Protein AF-A0A559A2X9-F1 (afdb_monomer_lite)

Sequence (167 aa):
ARKLKQSDVACAGLTASQLSKFELGQSMLSADKLILAIQGINVTFDEFGHKLNNYQESLHMQIGRKVVDRFAHQDIAGLEQLLEEVKQEQMAETYRRLNAIVIKDAIHSLDKSYPLAEEDSEFLTTYLYAIESWTWFELYLFCNTMPFLSNQDLIFLSTALIEKSKE

Radius of gyration: 21.62 Å; chains: 1; bounding box: 56×26×54 Å

InterPro domains:
  IPR001387 Cro/C1-type, helix-turn-helix domain [PS50943] (1-48)
  IPR001387 Cro/C1-type, helix-turn-helix domain [cd00093] (1-48)
  IPR010057 HTH-type transcriptional regulator Rgg, C-terminal domain [PF21259] (81-166)
  IPR010057 HTH-type transcriptional regulator Rgg, C-terminal domain [TIGR01716] (50-166)
  IPR053163 HTH-type transcriptional regulator Rgg-like [PTHR37038] (2-166)

Structure (mmCIF, N/CA/C/O backbone):
data_AF-A0A559A2X9-F1
#
_entry.id   AF-A0A559A2X9-F1
#
loop_
_atom_site.group_PDB
_atom_site.id
_atom_site.type_symbol
_atom_site.label_atom_id
_atom_site.label_alt_id
_atom_site.label_comp_id
_atom_site.label_asym_id
_atom_site.label_entity_id
_atom_site.label_seq_id
_atom_site.pdbx_PDB_ins_code
_atom_site.Cartn_x
_atom_site.Cartn_y
_atom_site.Cartn_z
_atom_site.occupancy
_atom_site.B_iso_or_equiv
_atom_site.auth_seq_id
_atom_site.auth_comp_id
_atom_site.auth_asym_id
_atom_site.auth_atom_id
_atom_site.pdbx_PDB_model_num
ATOM 1 N N . ALA A 1 1 ? -27.847 -6.539 9.801 1.00 65.50 1 ALA A N 1
ATOM 2 C CA . ALA A 1 1 ? -27.620 -5.854 11.095 1.00 65.50 1 ALA A CA 1
ATOM 3 C C . ALA A 1 1 ? -27.706 -6.876 12.231 1.00 65.50 1 ALA A C 1
ATOM 5 O O . ALA A 1 1 ? -28.538 -7.769 12.138 1.00 65.50 1 ALA A O 1
ATOM 6 N N . ARG A 1 2 ? -26.859 -6.774 13.269 1.00 83.00 2 ARG A N 1
ATOM 7 C CA . ARG A 1 2 ? -26.693 -7.794 14.334 1.00 83.00 2 ARG A CA 1
ATOM 8 C C . ARG A 1 2 ? -27.785 -7.796 15.425 1.00 83.00 2 ARG A C 1
ATOM 10 O O . ARG A 1 2 ? -27.667 -8.541 16.384 1.00 83.00 2 ARG A O 1
ATOM 17 N N . LYS A 1 3 ? -28.855 -7.001 15.268 1.00 90.44 3 LYS A N 1
ATOM 18 C CA . LYS A 1 3 ? -29.975 -6.856 16.228 1.00 90.44 3 LYS A CA 1
ATOM 19 C C . LYS A 1 3 ? -29.543 -6.499 17.666 1.00 90.44 3 LYS A C 1
ATOM 21 O O . LYS A 1 3 ? -30.231 -6.858 18.614 1.00 90.44 3 LYS A O 1
ATOM 26 N N . LEU A 1 4 ? -28.430 -5.784 17.810 1.00 92.81 4 LEU A N 1
ATOM 27 C CA . LEU A 1 4 ? -27.945 -5.271 19.092 1.00 92.81 4 LEU A CA 1
ATOM 28 C C . LEU A 1 4 ? -28.539 -3.890 19.368 1.00 92.81 4 LEU A C 1
ATOM 30 O O . LEU A 1 4 ? -28.749 -3.103 18.442 1.00 92.81 4 LEU A O 1
ATOM 34 N N . LYS A 1 5 ? -28.786 -3.596 20.641 1.00 94.25 5 LYS A N 1
ATOM 35 C CA . LYS A 1 5 ? -29.105 -2.257 21.138 1.00 94.25 5 LYS A CA 1
ATOM 36 C C . LYS A 1 5 ? -27.824 -1.563 21.597 1.00 94.25 5 LYS A C 1
ATOM 38 O O . LYS A 1 5 ? -26.863 -2.213 21.993 1.00 94.25 5 LYS A O 1
ATOM 43 N N . GLN A 1 6 ? -27.840 -0.233 21.650 1.00 94.44 6 GLN A N 1
ATOM 44 C CA . GLN A 1 6 ? -26.728 0.563 22.195 1.00 94.44 6 GLN A CA 1
ATOM 45 C C . GLN A 1 6 ? -26.391 0.172 23.646 1.00 94.44 6 GLN A C 1
ATOM 47 O O . GLN A 1 6 ? -25.233 0.218 24.045 1.00 94.44 6 GLN A O 1
ATOM 52 N N . SER A 1 7 ? -27.393 -0.250 24.427 1.00 94.94 7 SER A N 1
ATOM 53 C CA . SER A 1 7 ? -27.206 -0.782 25.782 1.00 94.94 7 SER A CA 1
ATOM 54 C C . SER A 1 7 ? -26.412 -2.084 25.822 1.00 94.94 7 SER A C 1
ATOM 56 O O . SER A 1 7 ? -25.731 -2.327 26.808 1.00 94.94 7 SER A O 1
ATOM 58 N N . ASP A 1 8 ? -26.499 -2.901 24.770 1.00 95.62 8 ASP A N 1
ATOM 59 C CA . ASP A 1 8 ? -25.818 -4.198 24.691 1.00 95.62 8 ASP A CA 1
ATOM 60 C C . ASP A 1 8 ? -24.332 -4.019 24.336 1.00 95.62 8 ASP A C 1
ATOM 62 O O . ASP A 1 8 ? -23.511 -4.875 24.645 1.00 95.62 8 ASP A O 1
ATOM 66 N N . VAL A 1 9 ? -23.993 -2.895 23.692 1.00 95.50 9 VAL A N 1
ATOM 67 C CA . VAL A 1 9 ? -22.629 -2.519 23.274 1.00 95.50 9 VAL A CA 1
ATOM 68 C C . VAL A 1 9 ? -21.922 -1.668 24.339 1.00 95.50 9 VAL A C 1
ATOM 70 O O . VAL A 1 9 ? -20.695 -1.625 24.390 1.00 95.50 9 VAL A O 1
ATOM 73 N N . ALA A 1 10 ? -22.679 -0.973 25.192 1.00 95.75 10 ALA A N 1
ATOM 74 C CA . ALA A 1 10 ? -22.127 -0.088 26.210 1.00 95.75 10 ALA A CA 1
ATOM 75 C C . ALA A 1 10 ? -21.268 -0.840 27.245 1.00 95.75 10 ALA A C 1
ATOM 77 O O . ALA A 1 10 ? -21.609 -1.927 27.705 1.00 95.75 10 ALA A O 1
ATOM 78 N N . CYS A 1 11 ? -20.167 -0.220 27.663 1.00 95.31 11 CYS A N 1
ATOM 79 C CA . CYS A 1 11 ? -19.215 -0.764 28.628 1.00 95.31 11 CYS A CA 1
ATOM 80 C C . CYS A 1 11 ? -18.610 0.353 29.499 1.00 95.31 11 CYS A C 1
ATOM 82 O O . CYS A 1 11 ? -18.966 1.525 29.367 1.00 95.31 11 CYS A O 1
ATOM 84 N N . ALA A 1 12 ? -17.675 0.010 30.392 1.00 93.00 12 ALA A N 1
ATOM 85 C CA . ALA A 1 12 ? -17.073 0.960 31.336 1.00 93.00 12 ALA A CA 1
ATOM 86 C C . ALA A 1 12 ? -16.419 2.193 30.668 1.00 93.00 12 ALA A C 1
ATOM 88 O O . ALA A 1 12 ? -16.417 3.271 31.256 1.00 93.00 12 ALA A O 1
ATOM 89 N N . GLY A 1 13 ? -15.901 2.058 29.440 1.00 93.88 13 GLY A N 1
ATOM 90 C CA . GLY A 1 13 ? -15.278 3.154 28.680 1.00 93.88 13 GLY A CA 1
ATOM 91 C C . GLY A 1 13 ? -16.192 3.840 27.657 1.00 93.88 13 GLY A C 1
ATOM 92 O O . GLY A 1 13 ? -15.808 4.856 27.074 1.00 93.88 13 GLY A O 1
ATOM 93 N N . LEU A 1 14 ? -17.396 3.305 27.428 1.00 96.88 14 LEU A N 1
ATOM 94 C CA . LEU A 1 14 ? -18.284 3.734 26.351 1.00 96.88 14 LEU A CA 1
ATOM 95 C C . LEU A 1 14 ? -19.752 3.584 26.749 1.00 96.88 14 LEU A C 1
ATOM 97 O O . LEU A 1 14 ? -20.295 2.486 26.811 1.00 96.88 14 LEU A O 1
ATOM 101 N N . THR A 1 15 ? -20.422 4.705 26.986 1.00 96.94 15 THR A N 1
ATOM 102 C CA . THR A 1 15 ? -21.832 4.709 27.397 1.00 96.94 15 THR A CA 1
ATOM 103 C C . THR A 1 15 ? -22.787 4.623 26.204 1.00 96.94 15 THR A C 1
ATOM 105 O O . THR A 1 15 ? -22.492 5.114 25.113 1.00 96.94 15 THR A O 1
ATOM 108 N N . ALA A 1 16 ? -23.999 4.106 26.431 1.00 96.75 16 ALA A N 1
ATOM 109 C CA . ALA A 1 16 ? -25.054 4.081 25.413 1.00 96.75 16 ALA A CA 1
ATOM 110 C C . ALA A 1 16 ? -25.414 5.489 24.892 1.00 96.75 16 ALA A C 1
ATOM 112 O O . ALA A 1 16 ? -25.699 5.659 23.711 1.00 96.75 16 ALA A O 1
ATOM 113 N N . SER A 1 17 ? -25.348 6.521 25.746 1.00 96.50 17 SER A N 1
ATOM 114 C CA . SER A 1 17 ? -25.582 7.911 25.324 1.00 96.50 17 SER A CA 1
ATOM 115 C C . SER A 1 17 ? -24.492 8.424 24.377 1.00 96.50 17 SER A C 1
ATOM 117 O O . SER A 1 17 ? -24.805 9.131 23.422 1.00 96.50 17 SER A O 1
ATOM 119 N N . GLN A 1 18 ? -23.225 8.054 24.601 1.00 96.88 18 GLN A N 1
ATOM 120 C CA . GLN A 1 18 ? -22.127 8.397 23.689 1.00 96.88 18 GLN A CA 1
ATOM 121 C C . GLN A 1 18 ? -22.280 7.696 22.336 1.00 96.88 18 GLN A C 1
ATOM 123 O O . GLN A 1 18 ? -22.126 8.354 21.312 1.00 96.88 18 GLN A O 1
ATOM 128 N N . LEU A 1 19 ? -22.642 6.407 22.331 1.00 97.00 19 LEU A N 1
ATOM 129 C CA . LEU A 1 19 ? -22.969 5.669 21.104 1.00 97.00 19 LEU A CA 1
ATOM 130 C C . LEU A 1 19 ? -24.107 6.345 20.332 1.00 97.00 19 LEU A C 1
ATOM 132 O O . LEU A 1 19 ? -23.966 6.622 19.149 1.00 97.00 19 LEU A O 1
ATOM 136 N N . SER A 1 20 ? -25.197 6.689 21.021 1.00 96.62 20 SER A N 1
ATOM 137 C CA . SER A 1 20 ? -26.354 7.360 20.422 1.00 96.62 20 SER A CA 1
ATOM 138 C C . SER A 1 20 ? -25.988 8.700 19.779 1.00 96.62 20 SER A C 1
ATOM 140 O O . SER A 1 20 ? -26.311 8.943 18.618 1.00 96.62 20 SER A O 1
ATOM 142 N N . LYS A 1 21 ? -25.254 9.560 20.497 1.00 97.50 21 LYS A N 1
ATOM 143 C CA . LYS A 1 21 ? -24.802 10.851 19.958 1.00 97.50 21 LYS A CA 1
ATOM 144 C C . LYS A 1 21 ? -23.848 10.681 18.775 1.00 97.50 21 LYS A C 1
ATOM 146 O O . LYS A 1 21 ? -23.907 11.482 17.848 1.00 97.50 21 LYS A O 1
ATOM 151 N N . PHE A 1 22 ? -22.999 9.655 18.789 1.00 96.88 22 PHE A N 1
ATOM 152 C CA . PHE A 1 22 ? -22.116 9.329 17.669 1.00 96.88 22 PHE A CA 1
ATOM 153 C C . PHE A 1 22 ? -22.881 8.860 16.431 1.00 96.88 22 PHE A C 1
ATOM 155 O O . PHE A 1 22 ? -22.700 9.431 15.359 1.00 96.88 22 PHE A O 1
ATOM 162 N N . GLU A 1 23 ? -23.788 7.894 16.577 1.00 94.06 23 GLU A N 1
ATOM 163 C CA . GLU A 1 23 ? -24.611 7.375 15.475 1.00 94.06 23 GLU A CA 1
ATOM 164 C C . GLU A 1 23 ? -25.517 8.455 14.855 1.00 94.06 23 GLU A C 1
ATOM 166 O O . GLU A 1 23 ? -25.805 8.410 13.661 1.00 94.06 23 GLU A O 1
ATOM 171 N N . LEU A 1 24 ? -25.933 9.450 15.649 1.00 96.38 24 LEU A N 1
ATOM 172 C CA . LEU A 1 24 ? -26.706 10.613 15.198 1.00 96.38 24 LEU A CA 1
ATOM 173 C C . LEU A 1 24 ? -25.842 11.767 14.650 1.00 96.38 24 LEU A C 1
ATOM 175 O O . LEU A 1 24 ? -26.388 12.813 14.303 1.00 96.38 24 LEU A O 1
ATOM 179 N N . GLY A 1 25 ? -24.513 11.626 14.606 1.00 95.50 25 GLY A N 1
ATOM 180 C CA . GLY A 1 25 ? -23.593 12.664 14.120 1.00 95.50 25 GLY A CA 1
ATOM 181 C C . GLY A 1 25 ? -23.463 13.893 15.031 1.00 95.50 25 GLY A C 1
ATOM 182 O O . GLY A 1 25 ? -22.968 14.931 14.604 1.00 95.50 25 GLY A O 1
ATOM 183 N N . GLN A 1 26 ? -23.905 13.801 16.288 1.00 97.06 26 GLN A N 1
ATOM 184 C CA . GLN A 1 26 ? -23.891 14.900 17.262 1.00 97.06 26 GLN A CA 1
ATOM 185 C C . GLN A 1 26 ? -22.559 15.020 18.019 1.00 97.06 26 GLN A C 1
ATOM 187 O O . GLN A 1 26 ? -22.263 16.071 18.585 1.00 97.06 26 GLN A O 1
ATOM 192 N N . SER A 1 27 ? -21.763 13.949 18.074 1.00 96.38 27 SER A N 1
ATOM 193 C CA . SER A 1 27 ? -20.428 13.957 18.685 1.00 96.38 27 SER A CA 1
ATOM 194 C C . SER A 1 27 ? -19.533 12.881 18.086 1.00 96.38 27 SER A C 1
ATOM 196 O O . SER A 1 27 ? -20.010 11.787 17.809 1.00 96.38 27 SER A O 1
ATOM 198 N N . MET A 1 28 ? -18.230 13.129 17.988 1.00 96.12 28 MET A N 1
ATOM 199 C CA . MET A 1 28 ? -17.266 12.105 17.575 1.00 96.12 28 MET A CA 1
ATOM 200 C C . MET A 1 28 ? -16.820 11.236 18.758 1.00 96.12 28 MET A C 1
ATOM 202 O O . MET A 1 28 ? -16.688 11.726 19.882 1.00 96.12 28 MET A O 1
ATOM 206 N N . LEU A 1 29 ? -16.559 9.951 18.502 1.00 95.81 29 LEU A N 1
ATOM 207 C CA . LEU A 1 29 ? -15.836 9.093 19.442 1.00 95.81 29 LEU A CA 1
ATOM 208 C C . LEU A 1 29 ? -14.331 9.332 19.306 1.00 95.81 29 LEU A C 1
ATOM 210 O O . LEU A 1 29 ? -13.819 9.524 18.204 1.00 95.81 29 LEU A O 1
ATOM 214 N N . SER A 1 30 ? -13.622 9.284 20.432 1.00 95.94 30 SER A N 1
ATOM 215 C CA . SER A 1 30 ? -12.170 9.127 20.421 1.00 95.94 30 SER A CA 1
ATOM 216 C C . SER A 1 30 ? -11.792 7.737 19.890 1.00 95.94 30 SER A C 1
ATOM 218 O O . SER A 1 30 ? -12.621 6.822 19.882 1.00 95.94 30 SER A O 1
ATOM 220 N N . ALA A 1 31 ? -10.550 7.569 19.428 1.00 94.81 31 ALA A N 1
ATOM 221 C CA . ALA A 1 31 ? -10.104 6.330 18.786 1.00 94.81 31 ALA A CA 1
ATOM 222 C C . ALA A 1 31 ? -10.260 5.096 19.696 1.00 94.81 31 ALA A C 1
ATOM 224 O O . ALA A 1 31 ? -10.787 4.073 19.264 1.00 94.81 31 ALA A O 1
ATOM 225 N N . ASP A 1 32 ? -9.899 5.218 20.974 1.00 94.75 32 ASP A N 1
ATOM 226 C CA . ASP A 1 32 ? -10.073 4.179 21.996 1.00 94.75 32 ASP A CA 1
ATOM 227 C C . ASP A 1 32 ? -11.544 3.754 22.142 1.00 94.75 32 ASP A C 1
ATOM 229 O O . ASP A 1 32 ? -11.860 2.565 22.187 1.00 94.75 32 ASP A O 1
ATOM 233 N N . LYS A 1 33 ? -12.471 4.715 22.122 1.00 96.06 33 LYS A N 1
ATOM 234 C CA . LYS A 1 33 ? -13.911 4.448 22.221 1.00 96.06 33 LYS A CA 1
ATOM 235 C C . LYS A 1 33 ? -14.489 3.840 20.953 1.00 96.06 33 LYS A C 1
ATOM 237 O O . LYS A 1 33 ? -15.391 3.011 21.041 1.00 96.06 33 LYS A O 1
ATOM 242 N N . LEU A 1 34 ? -13.990 4.230 19.783 1.00 95.38 34 LEU A N 1
ATOM 243 C CA . LEU A 1 34 ? -14.391 3.612 18.522 1.00 95.38 34 LEU A CA 1
ATOM 244 C C . LEU A 1 34 ? -13.990 2.130 18.493 1.00 95.38 34 LEU A C 1
ATOM 246 O O . LEU A 1 34 ? -14.798 1.294 18.097 1.00 95.38 34 LEU A O 1
ATOM 250 N N . ILE A 1 35 ? -12.792 1.794 18.982 1.00 94.88 35 ILE A N 1
ATOM 251 C CA . ILE A 1 35 ? -12.337 0.401 19.106 1.00 94.88 35 ILE A CA 1
ATOM 252 C C . ILE A 1 35 ? -13.274 -0.395 20.025 1.00 94.88 35 ILE A C 1
ATOM 254 O O . ILE A 1 35 ? -13.713 -1.482 19.647 1.00 94.88 35 ILE A O 1
ATOM 258 N N . LEU A 1 36 ? -13.658 0.163 21.180 1.00 95.56 36 LEU A N 1
ATOM 259 C CA . LEU A 1 36 ? -14.633 -0.471 22.079 1.00 95.56 36 LEU A CA 1
ATOM 260 C C . LEU A 1 36 ? -15.992 -0.698 21.397 1.00 95.56 36 LEU A C 1
ATOM 262 O O . LEU A 1 36 ? -16.596 -1.756 21.571 1.00 95.56 36 LEU A O 1
ATOM 266 N N . ALA A 1 37 ? -16.465 0.259 20.593 1.00 95.44 37 ALA A N 1
ATOM 267 C CA . ALA A 1 37 ? -17.718 0.127 19.848 1.00 95.44 37 ALA A CA 1
ATOM 268 C C . ALA A 1 37 ? -17.658 -1.009 18.809 1.00 95.44 37 ALA A C 1
ATOM 270 O O . ALA A 1 37 ? -18.592 -1.805 18.709 1.00 95.44 37 ALA A O 1
ATOM 271 N N . ILE A 1 38 ? -16.550 -1.100 18.061 1.00 94.81 38 ILE A N 1
ATOM 272 C CA . ILE A 1 38 ? -16.300 -2.141 17.051 1.00 94.81 38 ILE A CA 1
ATOM 273 C C . ILE A 1 38 ? -16.275 -3.529 17.707 1.00 94.81 38 ILE A C 1
ATOM 275 O O . ILE A 1 38 ? -16.988 -4.441 17.279 1.00 94.81 38 ILE A O 1
ATOM 279 N N . GLN A 1 39 ? -15.533 -3.669 18.805 1.00 94.06 39 GLN A N 1
ATOM 280 C CA . GLN A 1 39 ? -15.464 -4.916 19.566 1.00 94.06 39 GLN A CA 1
ATOM 281 C C . GLN A 1 39 ? -16.819 -5.295 20.174 1.00 94.06 39 GLN A C 1
ATOM 283 O O . GLN A 1 39 ? -17.203 -6.464 20.141 1.00 94.06 39 GLN A O 1
ATOM 288 N N . GLY A 1 40 ? -17.586 -4.320 20.672 1.00 94.12 40 GLY A N 1
ATOM 289 C CA . GLY A 1 40 ? -18.899 -4.551 21.278 1.00 94.12 40 GLY A CA 1
ATOM 290 C C . GLY A 1 40 ? -19.965 -5.058 20.298 1.00 94.12 40 GLY A C 1
ATOM 291 O O . GLY A 1 40 ? -20.934 -5.688 20.717 1.00 94.12 40 GLY A O 1
ATOM 292 N N . ILE A 1 41 ? -19.773 -4.876 18.986 1.00 94.12 41 ILE A N 1
ATOM 293 C CA . ILE A 1 41 ? -20.603 -5.519 17.953 1.00 94.12 41 ILE A CA 1
ATOM 294 C C . ILE A 1 41 ? -20.008 -6.840 17.437 1.00 94.12 41 ILE A C 1
ATOM 296 O O . ILE A 1 41 ? -20.532 -7.412 16.477 1.00 94.12 41 ILE A O 1
ATOM 300 N N . ASN A 1 42 ? -18.958 -7.354 18.085 1.00 93.44 42 ASN A N 1
ATOM 301 C CA . ASN A 1 42 ? -18.209 -8.560 17.725 1.00 93.44 42 ASN A CA 1
ATOM 302 C C . ASN A 1 42 ? -17.682 -8.512 16.277 1.00 93.44 42 ASN A C 1
ATOM 304 O O . ASN A 1 42 ? -17.910 -9.424 15.476 1.00 93.44 42 ASN A O 1
ATOM 308 N N . VAL A 1 43 ? -17.064 -7.383 15.938 1.00 93.31 43 VAL A N 1
ATOM 309 C CA . VAL A 1 43 ? -16.320 -7.143 14.698 1.00 93.31 43 VAL A CA 1
ATOM 310 C C . VAL A 1 43 ? -14.879 -6.833 15.102 1.00 93.31 43 VAL A C 1
ATOM 312 O O . VAL A 1 43 ? -14.660 -6.152 16.104 1.00 93.31 43 VAL A O 1
ATOM 315 N N . THR A 1 44 ? -13.893 -7.349 14.373 1.00 91.62 44 THR A N 1
ATOM 316 C CA . THR A 1 44 ? -12.487 -6.982 14.613 1.00 91.62 44 THR A CA 1
ATOM 317 C C . THR A 1 44 ? -12.159 -5.633 13.968 1.00 91.62 44 THR A C 1
ATOM 319 O O . THR A 1 44 ? -12.884 -5.151 13.096 1.00 91.62 44 THR A O 1
ATOM 322 N N . PHE A 1 45 ? -11.061 -4.992 14.376 1.00 88.00 45 PHE A N 1
ATOM 323 C CA . PHE A 1 45 ? -10.651 -3.732 13.748 1.00 88.00 45 PHE A CA 1
ATOM 324 C C . PHE A 1 45 ? -10.347 -3.916 12.249 1.00 88.00 45 PHE A C 1
ATOM 326 O O . PHE A 1 45 ? -10.757 -3.086 11.438 1.00 88.00 45 PHE A O 1
ATOM 333 N N . ASP A 1 46 ? -9.743 -5.045 11.871 1.00 88.81 46 ASP A N 1
ATOM 334 C CA . ASP A 1 46 ? -9.474 -5.411 10.477 1.00 88.81 46 ASP A CA 1
ATOM 335 C C . ASP A 1 46 ? -10.762 -5.583 9.663 1.00 88.81 46 ASP A C 1
ATOM 337 O O . ASP A 1 46 ? -10.918 -4.983 8.600 1.00 88.81 46 ASP A O 1
ATOM 341 N N . GLU A 1 47 ? -11.734 -6.348 10.173 1.00 90.31 47 GLU A N 1
ATOM 342 C CA . GLU A 1 47 ? -13.032 -6.539 9.513 1.00 90.31 47 GLU A CA 1
ATOM 343 C C . GLU A 1 47 ? -13.779 -5.214 9.334 1.00 90.31 47 GLU A C 1
ATOM 345 O O . GLU A 1 47 ? -14.420 -4.984 8.303 1.00 90.31 47 GLU A O 1
ATOM 350 N N . PHE A 1 48 ? -13.701 -4.339 10.340 1.00 91.75 48 PHE A N 1
ATOM 351 C CA . PHE A 1 48 ? -14.281 -3.006 10.275 1.00 91.75 48 PHE A CA 1
ATOM 352 C C . PHE A 1 48 ? -13.606 -2.159 9.192 1.00 91.75 48 PHE A C 1
ATOM 354 O O . PHE A 1 48 ? -14.308 -1.570 8.369 1.00 91.75 48 PHE A O 1
ATOM 361 N N . GLY A 1 49 ? -12.270 -2.140 9.149 1.00 88.75 49 GLY A N 1
ATOM 362 C CA . GLY A 1 49 ? -11.493 -1.428 8.134 1.00 88.75 49 GLY A CA 1
ATOM 363 C C . GLY A 1 49 ? -11.793 -1.919 6.717 1.00 88.75 49 GLY A C 1
ATOM 364 O O . GLY A 1 49 ? -12.102 -1.115 5.837 1.00 88.75 49 GLY A O 1
ATOM 365 N N . HIS A 1 50 ? -11.812 -3.238 6.508 1.00 87.81 50 HIS A N 1
ATOM 366 C CA . HIS A 1 50 ? -12.203 -3.827 5.227 1.00 87.81 50 HIS A CA 1
ATOM 367 C C . HIS A 1 50 ? -13.610 -3.407 4.826 1.00 87.81 50 HIS A C 1
ATOM 369 O O . HIS A 1 50 ? -13.822 -2.962 3.703 1.00 87.81 50 HIS A O 1
ATOM 375 N N . LYS A 1 51 ? -14.577 -3.490 5.741 1.00 87.75 51 LYS A N 1
ATOM 376 C CA . LYS A 1 51 ? -15.955 -3.106 5.444 1.00 87.75 51 LYS A CA 1
ATOM 377 C C . LYS A 1 51 ? -16.097 -1.617 5.126 1.00 87.75 51 LYS A C 1
ATOM 379 O O . LYS A 1 51 ? -16.869 -1.275 4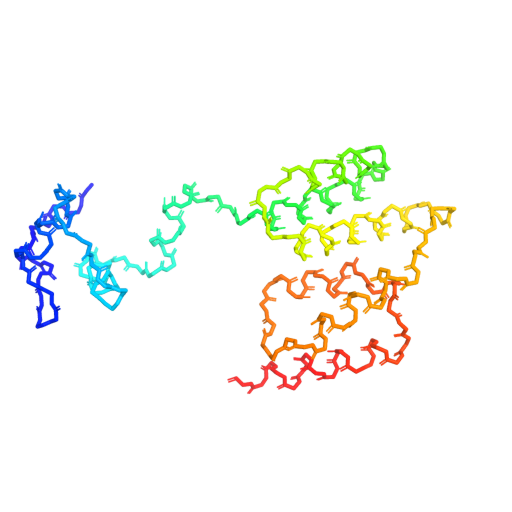.234 1.00 87.75 51 LYS A O 1
ATOM 384 N N . LEU A 1 52 ? -15.362 -0.751 5.826 1.00 87.50 52 LEU A N 1
ATOM 385 C CA . LEU A 1 52 ? -15.332 0.690 5.566 1.00 87.50 52 LEU A CA 1
ATOM 386 C C . LEU A 1 52 ? -14.815 0.989 4.154 1.00 87.50 52 LEU A C 1
ATOM 388 O O . LEU A 1 52 ? -15.360 1.852 3.474 1.00 87.50 52 LEU A O 1
ATOM 392 N N . ASN A 1 53 ? -13.817 0.230 3.698 1.00 83.88 53 ASN A N 1
ATOM 393 C CA . ASN A 1 53 ? -13.261 0.348 2.354 1.00 83.88 53 ASN A CA 1
ATOM 394 C C . ASN A 1 53 ? -13.997 -0.512 1.305 1.00 83.88 53 ASN A C 1
ATOM 396 O O . ASN A 1 53 ? -13.427 -0.834 0.269 1.00 83.88 53 ASN A O 1
ATOM 400 N N . ASN A 1 54 ? -15.238 -0.951 1.564 1.00 86.44 54 ASN A N 1
ATOM 401 C CA . ASN A 1 54 ? -16.009 -1.842 0.678 1.00 86.44 54 ASN A CA 1
ATOM 402 C C . ASN A 1 54 ? -15.255 -3.114 0.243 1.00 86.44 54 ASN A C 1
ATOM 404 O O . ASN A 1 54 ? -15.428 -3.602 -0.871 1.00 86.44 54 ASN A O 1
ATOM 408 N N . TYR A 1 55 ? -14.415 -3.648 1.128 1.00 83.94 55 TYR A N 1
ATOM 409 C CA . TYR A 1 55 ? -13.526 -4.788 0.895 1.00 83.94 55 TYR A CA 1
ATOM 410 C C . TYR A 1 55 ? -12.535 -4.576 -0.255 1.00 83.94 55 TYR A C 1
ATOM 412 O O . TYR A 1 55 ? -11.967 -5.537 -0.769 1.00 83.94 55 TYR A O 1
ATOM 420 N N . GLN A 1 56 ? -12.305 -3.324 -0.649 1.00 85.12 56 GLN A N 1
ATOM 421 C CA . GLN A 1 56 ? -11.269 -2.975 -1.602 1.00 85.12 56 GLN A CA 1
ATOM 422 C C . GLN A 1 56 ? -9.911 -2.934 -0.908 1.00 85.12 56 GLN A C 1
ATOM 424 O O . GLN A 1 56 ? -9.784 -2.646 0.286 1.00 85.12 56 GLN A O 1
ATOM 429 N N . GLU A 1 57 ? -8.876 -3.232 -1.678 1.00 84.12 57 GLU A N 1
ATOM 430 C CA . GLU A 1 57 ? -7.498 -3.105 -1.223 1.00 84.12 57 GLU A CA 1
ATOM 431 C C . GLU A 1 57 ? -7.085 -1.631 -1.160 1.00 84.12 57 GLU A C 1
ATOM 433 O O . GLU A 1 57 ? -7.742 -0.760 -1.742 1.00 84.12 57 GLU A O 1
ATOM 438 N N . SER A 1 58 ? -5.990 -1.344 -0.456 1.00 86.31 58 SER A N 1
ATOM 439 C CA . SER A 1 58 ? -5.450 0.015 -0.400 1.00 86.31 58 SER A CA 1
ATOM 440 C C . SER A 1 58 ? -5.027 0.495 -1.790 1.00 86.31 58 SER A C 1
ATOM 442 O O . SER A 1 58 ? -4.709 -0.304 -2.675 1.00 86.31 58 SER A O 1
ATOM 444 N N . LEU A 1 59 ? -4.972 1.814 -1.975 1.00 89.31 59 LEU A N 1
ATOM 445 C CA . LEU A 1 59 ? -4.543 2.413 -3.238 1.00 89.31 59 LEU A CA 1
ATOM 446 C C . LEU A 1 59 ? -3.153 1.912 -3.675 1.00 89.31 59 LEU A C 1
ATOM 448 O O . LEU A 1 59 ? -2.960 1.566 -4.836 1.00 89.31 59 LEU A O 1
ATOM 452 N N . HIS A 1 60 ? -2.209 1.771 -2.739 1.00 89.38 60 HIS A N 1
ATOM 453 C CA . HIS A 1 60 ? -0.877 1.230 -3.031 1.00 89.38 60 HIS A CA 1
ATOM 454 C C . HIS A 1 60 ? -0.918 -0.223 -3.517 1.00 89.38 60 HIS A C 1
ATOM 456 O O . HIS A 1 60 ? -0.220 -0.570 -4.466 1.00 89.38 60 HIS A O 1
ATOM 462 N N . MET A 1 61 ? -1.768 -1.065 -2.923 1.00 90.12 61 MET A N 1
ATOM 463 C CA . MET A 1 61 ? -1.952 -2.443 -3.386 1.00 90.12 61 MET A CA 1
ATOM 464 C C . MET A 1 61 ? -2.573 -2.497 -4.783 1.00 90.12 61 MET A C 1
ATOM 466 O O . MET A 1 61 ? -2.160 -3.315 -5.608 1.00 90.12 61 MET A O 1
ATOM 470 N N . GLN A 1 62 ? -3.537 -1.616 -5.067 1.00 92.94 62 GLN A N 1
ATOM 471 C CA . GLN A 1 62 ? -4.145 -1.499 -6.394 1.00 92.94 62 GLN A CA 1
ATOM 472 C C . GLN A 1 62 ? -3.109 -1.104 -7.451 1.00 92.94 62 GLN A C 1
ATOM 474 O O . GLN A 1 62 ? -3.028 -1.763 -8.487 1.00 92.94 62 GLN A O 1
ATOM 479 N N . ILE A 1 63 ? -2.278 -0.093 -7.172 1.00 95.06 63 ILE A N 1
ATOM 480 C CA . ILE A 1 63 ? -1.178 0.314 -8.058 1.00 95.06 63 ILE A CA 1
ATOM 481 C C . ILE A 1 63 ? -0.205 -0.850 -8.261 1.00 95.06 63 ILE A C 1
ATOM 483 O O . ILE A 1 63 ? 0.065 -1.212 -9.402 1.00 95.06 63 ILE A O 1
ATOM 487 N N . GLY A 1 64 ? 0.251 -1.494 -7.183 1.00 94.00 64 GLY A N 1
ATOM 488 C CA . GLY A 1 64 ? 1.186 -2.616 -7.273 1.00 94.00 64 GLY A CA 1
ATOM 489 C C 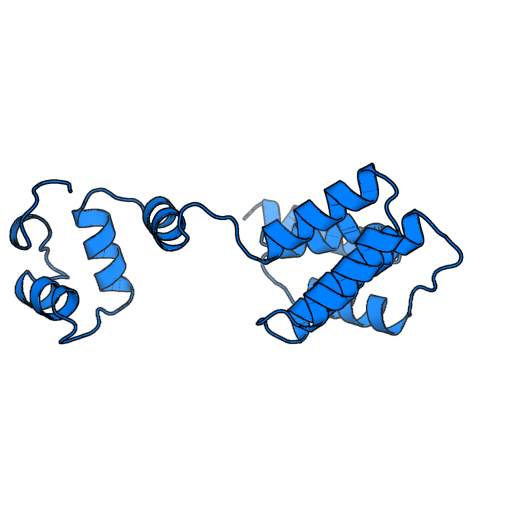. GLY A 1 64 ? 0.660 -3.776 -8.122 1.00 94.00 64 GLY A C 1
ATOM 490 O O . GLY A 1 64 ? 1.392 -4.317 -8.946 1.00 94.00 64 GLY A O 1
ATOM 491 N N . ARG A 1 65 ? -0.632 -4.120 -8.011 1.00 94.31 65 ARG A N 1
ATOM 492 C CA . ARG A 1 65 ? -1.247 -5.128 -8.893 1.00 94.31 65 ARG A CA 1
ATOM 493 C C . ARG A 1 65 ? -1.285 -4.694 -10.349 1.00 94.31 65 ARG A C 1
ATOM 495 O O . ARG A 1 65 ? -1.004 -5.524 -11.207 1.00 94.31 65 ARG A O 1
ATOM 502 N N . LYS A 1 66 ? -1.616 -3.429 -10.633 1.00 96.88 66 LYS A N 1
ATOM 503 C CA . LYS A 1 66 ? -1.562 -2.906 -12.004 1.00 96.88 66 LYS A CA 1
ATOM 504 C C . LYS A 1 66 ? -0.137 -3.002 -12.559 1.00 96.88 66 LYS A C 1
ATOM 506 O O . LYS A 1 66 ? 0.021 -3.455 -13.683 1.00 96.88 66 LYS A O 1
ATOM 511 N N . VAL A 1 67 ? 0.893 -2.661 -11.777 1.00 96.88 67 VAL A N 1
ATOM 512 C CA . VAL A 1 67 ? 2.300 -2.808 -12.199 1.00 96.88 67 VAL A CA 1
ATOM 513 C C . VAL A 1 67 ? 2.617 -4.260 -12.551 1.00 96.88 67 VAL A C 1
ATOM 515 O O . VAL A 1 67 ? 3.081 -4.523 -13.656 1.00 96.88 67 VAL A O 1
ATOM 518 N N . VAL A 1 68 ? 2.320 -5.203 -11.649 1.00 94.88 68 VAL A N 1
ATOM 519 C CA . VAL A 1 68 ? 2.585 -6.636 -11.864 1.00 94.88 68 VAL A CA 1
ATOM 520 C C . VAL A 1 68 ? 1.854 -7.164 -13.098 1.00 94.88 68 VAL A C 1
ATOM 522 O O . VAL A 1 68 ? 2.457 -7.860 -13.910 1.00 94.88 68 VAL A O 1
ATOM 525 N N . ASP A 1 69 ? 0.577 -6.815 -13.261 1.00 97.06 69 ASP A N 1
ATOM 526 C CA . ASP A 1 69 ? -0.237 -7.217 -14.410 1.00 97.06 69 ASP A CA 1
ATOM 527 C C . ASP A 1 69 ? 0.358 -6.707 -15.730 1.00 97.06 69 ASP A C 1
ATOM 529 O O . ASP A 1 69 ? 0.587 -7.492 -16.650 1.00 97.06 69 ASP A O 1
ATOM 533 N N . ARG A 1 70 ? 0.687 -5.414 -15.817 1.00 98.00 70 ARG A N 1
ATOM 534 C CA . ARG A 1 70 ? 1.252 -4.822 -17.040 1.00 98.00 70 ARG A CA 1
ATOM 535 C C . ARG A 1 70 ? 2.645 -5.356 -17.341 1.00 98.00 70 ARG A C 1
ATOM 537 O O . ARG A 1 70 ? 2.935 -5.684 -18.489 1.00 98.00 70 ARG A O 1
ATOM 544 N N . PHE A 1 71 ? 3.476 -5.520 -16.315 1.00 96.44 71 PHE A N 1
ATOM 545 C CA . PHE A 1 71 ? 4.804 -6.105 -16.452 1.00 96.44 71 PHE A CA 1
ATOM 546 C C . PHE A 1 71 ? 4.741 -7.547 -16.973 1.00 96.44 71 PHE A C 1
ATOM 548 O O . PHE A 1 71 ? 5.446 -7.891 -17.921 1.00 96.44 71 PHE A O 1
ATOM 555 N N . ALA A 1 72 ? 3.851 -8.379 -16.418 1.00 96.81 72 ALA A N 1
ATOM 556 C CA . ALA A 1 72 ? 3.671 -9.767 -16.846 1.00 96.81 72 ALA A CA 1
ATOM 557 C C . ALA A 1 72 ? 3.240 -9.887 -18.319 1.00 96.81 72 ALA A C 1
ATOM 559 O O . ALA A 1 72 ? 3.638 -10.829 -19.004 1.00 96.81 72 ALA A O 1
ATOM 560 N N . HIS A 1 73 ? 2.469 -8.917 -18.814 1.00 98.00 73 HIS A N 1
ATOM 561 C CA . HIS A 1 73 ? 2.044 -8.839 -20.212 1.00 98.00 73 HIS A CA 1
ATOM 562 C C . HIS A 1 73 ? 3.018 -8.068 -21.118 1.00 98.00 73 HIS A C 1
ATOM 564 O O . HIS A 1 73 ? 2.729 -7.902 -22.302 1.00 98.00 73 HIS A O 1
ATOM 570 N N . GLN A 1 74 ? 4.163 -7.616 -20.592 1.00 97.44 74 GLN A N 1
ATOM 571 C CA . GLN A 1 74 ? 5.137 -6.773 -21.300 1.00 97.44 74 GLN A CA 1
ATOM 572 C C . GLN A 1 74 ? 4.509 -5.492 -21.892 1.00 97.44 74 GLN A C 1
ATOM 574 O O . GLN A 1 74 ? 4.934 -4.988 -22.931 1.00 97.44 74 GLN A O 1
ATOM 579 N N . ASP A 1 75 ? 3.476 -4.963 -21.233 1.00 98.19 75 ASP A N 1
ATOM 580 C CA . ASP A 1 75 ? 2.691 -3.812 -21.678 1.00 98.19 75 ASP A CA 1
ATOM 581 C C . ASP A 1 75 ? 3.362 -2.497 -21.251 1.00 98.19 75 ASP A C 1
ATOM 583 O O . ASP A 1 75 ? 2.965 -1.858 -20.274 1.00 98.19 75 ASP A O 1
ATOM 587 N N . ILE A 1 76 ? 4.415 -2.103 -21.979 1.00 97.88 76 ILE A N 1
ATOM 588 C CA . ILE A 1 76 ? 5.160 -0.858 -21.719 1.00 97.88 76 ILE A CA 1
ATOM 589 C C . ILE A 1 76 ? 4.237 0.363 -21.812 1.00 97.88 76 ILE A C 1
ATOM 591 O O . ILE A 1 76 ? 4.255 1.205 -20.919 1.00 97.88 76 ILE A O 1
ATOM 595 N N . ALA A 1 77 ? 3.381 0.434 -22.835 1.00 98.06 77 ALA A N 1
ATOM 596 C CA . ALA A 1 77 ? 2.452 1.552 -23.005 1.00 98.06 77 ALA A CA 1
ATOM 597 C C . ALA A 1 77 ? 1.467 1.659 -21.827 1.00 98.06 77 ALA A C 1
ATOM 599 O O . ALA A 1 77 ? 1.179 2.753 -21.343 1.00 98.06 77 ALA A O 1
ATOM 600 N N . GLY A 1 78 ? 0.979 0.524 -21.319 1.00 98.38 78 GLY A N 1
ATOM 601 C CA . GLY A 1 78 ? 0.144 0.485 -20.123 1.00 98.38 78 GLY A CA 1
ATOM 602 C C . GLY A 1 78 ? 0.882 0.901 -18.847 1.00 98.38 78 GLY A C 1
ATOM 603 O O . GLY A 1 78 ? 0.282 1.545 -17.987 1.00 98.38 78 GLY A O 1
ATOM 604 N N . LEU A 1 79 ? 2.177 0.592 -18.720 1.00 98.31 79 LEU A N 1
ATOM 605 C CA . LEU A 1 79 ? 3.012 1.094 -17.620 1.00 98.31 79 LEU A CA 1
ATOM 606 C C . LEU A 1 79 ? 3.231 2.612 -17.719 1.00 98.31 79 LEU A C 1
ATOM 608 O O . LEU A 1 79 ? 3.133 3.305 -16.710 1.00 98.31 79 LEU A O 1
ATOM 612 N N . GLU A 1 80 ? 3.468 3.148 -18.916 1.00 98.06 80 GLU A N 1
ATOM 613 C CA . GLU A 1 80 ? 3.580 4.595 -19.140 1.00 98.06 80 GLU A CA 1
ATOM 614 C C . GLU A 1 80 ? 2.269 5.321 -18.820 1.00 98.06 80 GLU A C 1
ATOM 616 O O . GLU A 1 80 ? 2.274 6.356 -18.155 1.00 98.06 80 GLU A O 1
ATOM 621 N N . GLN A 1 81 ? 1.127 4.753 -19.215 1.00 98.31 81 GLN A N 1
ATOM 622 C CA . GLN A 1 81 ? -0.177 5.286 -18.830 1.00 98.31 81 GLN A CA 1
ATOM 623 C C . GLN A 1 81 ? -0.353 5.270 -17.305 1.00 98.31 81 GLN A C 1
ATOM 625 O O . GLN A 1 81 ? -0.777 6.266 -16.718 1.00 98.31 81 GLN A O 1
ATOM 630 N N . LEU A 1 82 ? 0.003 4.162 -16.649 1.00 98.12 82 LEU A N 1
ATOM 631 C CA . LEU A 1 82 ? -0.078 4.040 -15.195 1.00 98.12 82 LEU A CA 1
ATOM 632 C C . LEU A 1 82 ? 0.813 5.067 -14.479 1.00 98.12 82 LEU A C 1
ATOM 634 O O . LEU A 1 82 ? 0.434 5.580 -13.426 1.00 98.12 82 LEU A O 1
ATOM 638 N N . LEU A 1 83 ? 1.972 5.402 -15.051 1.00 97.25 83 LEU A N 1
ATOM 639 C CA . LEU A 1 83 ? 2.853 6.444 -14.529 1.00 97.25 83 LEU A CA 1
ATOM 640 C C . LEU A 1 83 ? 2.161 7.814 -14.506 1.00 97.25 83 LEU A C 1
ATOM 642 O O . LEU A 1 83 ? 2.302 8.552 -13.530 1.00 97.25 83 LEU A O 1
ATOM 646 N N . GLU A 1 84 ? 1.392 8.148 -15.544 1.00 97.44 84 GLU A N 1
ATOM 647 C CA . GLU A 1 84 ? 0.597 9.380 -15.579 1.00 97.44 84 GLU A CA 1
ATOM 648 C C . GLU A 1 84 ? -0.597 9.332 -14.618 1.00 97.44 84 GLU A C 1
ATOM 650 O O . GLU A 1 84 ? -0.868 10.326 -13.943 1.00 97.44 84 GLU A O 1
ATOM 655 N N . GLU A 1 85 ? -1.267 8.181 -14.489 1.00 96.81 85 GLU A N 1
ATOM 656 C CA . GLU A 1 85 ? -2.343 7.983 -13.505 1.00 96.81 85 GLU A CA 1
ATOM 657 C C . GLU A 1 85 ? -1.839 8.270 -12.082 1.00 96.81 85 GLU A C 1
ATOM 659 O O . GLU A 1 85 ? -2.421 9.094 -11.375 1.00 96.81 85 GLU A O 1
ATOM 664 N N . VAL A 1 86 ? -0.702 7.682 -11.686 1.00 96.25 86 VAL A N 1
ATOM 665 C CA . VAL A 1 86 ? -0.118 7.853 -10.342 1.00 96.25 86 VAL A CA 1
ATOM 666 C C . VAL A 1 86 ? 0.216 9.312 -10.023 1.00 96.25 86 VAL A C 1
ATOM 668 O O . VAL A 1 86 ? 0.072 9.731 -8.873 1.00 96.25 86 VAL A O 1
ATOM 671 N N . LYS A 1 87 ? 0.616 10.120 -11.011 1.00 92.94 87 LYS A N 1
ATOM 672 C CA . LYS A 1 87 ? 0.882 11.555 -10.802 1.00 92.94 87 LYS A CA 1
ATOM 673 C C . LYS A 1 87 ? -0.371 12.337 -10.401 1.00 92.94 87 LYS A C 1
ATOM 675 O O . LYS A 1 87 ? -0.250 13.345 -9.710 1.00 92.94 87 LYS A O 1
ATOM 680 N N . GLN A 1 88 ? -1.551 11.880 -10.818 1.00 93.56 88 GLN A N 1
ATOM 681 C CA . GLN A 1 88 ? -2.834 12.521 -10.519 1.00 93.56 88 GLN A CA 1
ATOM 682 C C . GLN A 1 88 ? -3.507 11.961 -9.258 1.00 93.56 88 GLN A C 1
ATOM 684 O O . GLN A 1 88 ? -4.498 12.523 -8.790 1.00 93.56 88 GLN A O 1
ATOM 689 N N . GLU A 1 89 ? -2.979 10.876 -8.684 1.00 93.25 89 GLU A N 1
ATOM 690 C CA . GLU A 1 89 ? -3.568 10.240 -7.510 1.00 93.25 89 GLU A CA 1
ATOM 691 C C . GLU A 1 89 ? -3.497 11.121 -6.255 1.00 93.25 89 GLU A C 1
ATOM 693 O O . GLU A 1 89 ? -2.486 11.772 -5.940 1.00 93.25 89 GLU A O 1
ATOM 698 N N . GLN A 1 90 ? -4.580 11.087 -5.476 1.00 91.38 90 GLN A N 1
ATOM 699 C CA . GLN A 1 90 ? -4.730 11.882 -4.260 1.00 91.38 90 GLN A CA 1
ATOM 700 C C . GLN A 1 90 ? -4.017 11.219 -3.069 1.00 91.38 90 GLN A C 1
ATOM 702 O O . GLN A 1 90 ? -4.635 10.689 -2.150 1.00 91.38 90 GLN A O 1
ATOM 707 N N . MET A 1 91 ? -2.686 11.263 -3.085 1.00 92.94 91 MET A N 1
ATOM 708 C CA . MET A 1 91 ? -1.817 10.809 -1.993 1.00 92.94 91 MET A CA 1
ATOM 709 C C . MET A 1 91 ? -0.727 11.843 -1.668 1.00 92.94 91 MET A C 1
ATOM 711 O O . MET A 1 91 ? -0.666 12.912 -2.278 1.00 92.94 91 MET A O 1
ATOM 715 N N . ALA A 1 92 ? 0.126 11.574 -0.679 1.00 94.44 92 ALA A N 1
ATOM 716 C CA . ALA A 1 92 ? 1.273 12.442 -0.416 1.00 94.44 92 ALA A CA 1
ATOM 717 C C . ALA A 1 92 ? 2.276 12.387 -1.581 1.00 94.44 92 ALA A C 1
ATOM 719 O O . ALA A 1 92 ? 2.448 11.339 -2.205 1.00 94.44 92 ALA A O 1
ATOM 720 N N . GLU A 1 93 ? 2.970 13.497 -1.841 1.00 95.56 93 GLU A N 1
ATOM 721 C CA . GLU A 1 93 ? 3.946 13.594 -2.937 1.00 95.56 93 GLU A CA 1
ATOM 722 C C . GLU A 1 93 ? 5.036 12.523 -2.840 1.00 95.56 93 GLU A C 1
ATOM 724 O O . GLU A 1 93 ? 5.355 11.875 -3.833 1.00 95.56 93 GLU A O 1
ATOM 729 N N . THR A 1 94 ? 5.523 12.254 -1.625 1.00 95.94 94 THR A N 1
ATOM 730 C CA . THR A 1 94 ? 6.474 11.171 -1.352 1.00 95.94 94 THR A CA 1
ATOM 731 C C . THR A 1 94 ? 5.988 9.835 -1.905 1.00 95.94 94 THR A C 1
ATOM 733 O O . THR A 1 94 ? 6.722 9.156 -2.616 1.00 95.94 94 THR A O 1
ATOM 736 N N . TYR A 1 95 ? 4.731 9.469 -1.645 1.00 96.12 95 TYR A N 1
ATOM 737 C CA . TYR A 1 95 ? 4.188 8.192 -2.098 1.00 96.12 95 TYR A CA 1
ATOM 738 C C . TYR A 1 95 ? 3.908 8.171 -3.600 1.00 96.12 95 TYR A C 1
ATOM 740 O O . TYR A 1 95 ? 4.100 7.126 -4.222 1.00 96.12 95 TYR A O 1
ATOM 748 N N . ARG A 1 96 ? 3.523 9.302 -4.210 1.00 96.31 96 ARG A N 1
ATOM 749 C CA . ARG A 1 96 ? 3.441 9.398 -5.678 1.00 96.31 96 ARG A CA 1
ATOM 750 C C . ARG A 1 96 ? 4.800 9.141 -6.314 1.00 96.31 96 ARG A C 1
ATOM 752 O O . ARG A 1 96 ? 4.898 8.306 -7.209 1.00 96.31 96 ARG A O 1
ATOM 759 N N . ARG A 1 97 ? 5.848 9.803 -5.813 1.00 96.06 97 ARG A N 1
ATOM 760 C CA . ARG A 1 97 ? 7.217 9.638 -6.311 1.00 96.06 97 ARG A CA 1
ATOM 761 C C . ARG A 1 97 ? 7.706 8.197 -6.153 1.00 96.06 97 ARG A C 1
ATOM 763 O O . ARG A 1 97 ? 8.201 7.632 -7.119 1.00 96.06 97 ARG A O 1
ATOM 770 N N . LEU A 1 98 ? 7.494 7.567 -4.997 1.00 96.75 98 LEU A N 1
ATOM 771 C CA . LEU A 1 98 ? 7.885 6.166 -4.770 1.00 96.75 98 LEU A CA 1
ATOM 772 C C . LEU A 1 98 ? 7.162 5.190 -5.714 1.00 96.75 98 LEU A C 1
ATOM 774 O O . LEU A 1 98 ? 7.798 4.312 -6.291 1.00 96.75 98 LEU A O 1
ATOM 778 N N . ASN A 1 99 ? 5.853 5.361 -5.935 1.00 96.62 99 ASN A N 1
ATOM 779 C CA . ASN A 1 99 ? 5.119 4.531 -6.899 1.00 96.62 99 ASN A CA 1
ATOM 780 C C . ASN A 1 99 ? 5.587 4.775 -8.342 1.00 96.62 99 ASN A C 1
ATOM 782 O O . ASN A 1 99 ? 5.708 3.827 -9.114 1.00 96.62 99 ASN A O 1
ATOM 786 N N . ALA A 1 100 ? 5.902 6.023 -8.697 1.00 96.12 100 ALA A N 1
ATOM 787 C CA . ALA A 1 100 ? 6.477 6.350 -9.995 1.00 96.12 100 ALA A CA 1
ATOM 788 C C . ALA A 1 100 ? 7.831 5.656 -10.213 1.00 96.12 100 ALA A C 1
ATOM 790 O O . ALA A 1 100 ? 8.064 5.136 -11.299 1.00 96.12 100 ALA A O 1
ATOM 791 N N . ILE A 1 101 ? 8.694 5.595 -9.193 1.00 96.31 101 ILE A N 1
ATOM 792 C CA . ILE A 1 101 ? 9.987 4.893 -9.265 1.00 96.31 101 ILE A CA 1
ATOM 793 C C . ILE A 1 101 ? 9.785 3.402 -9.554 1.00 96.31 101 ILE A C 1
ATOM 795 O O . ILE A 1 101 ? 10.425 2.876 -10.458 1.00 96.31 101 ILE A O 1
ATOM 799 N N . VAL A 1 102 ? 8.846 2.743 -8.866 1.00 96.69 102 VAL A N 1
ATOM 800 C CA . VAL A 1 102 ? 8.509 1.333 -9.140 1.00 96.69 102 VAL A CA 1
ATOM 801 C C . VAL A 1 102 ? 8.056 1.129 -10.591 1.00 96.69 102 VAL A C 1
ATOM 803 O O . VAL A 1 102 ? 8.489 0.191 -11.256 1.00 96.69 102 VAL A O 1
ATOM 806 N N . ILE A 1 103 ? 7.201 2.011 -11.114 1.00 96.94 103 ILE A N 1
ATOM 807 C CA . ILE A 1 103 ? 6.719 1.906 -12.500 1.00 96.94 103 ILE A CA 1
ATOM 808 C C . ILE A 1 103 ? 7.865 2.116 -13.497 1.00 96.94 103 ILE A C 1
ATOM 810 O O . ILE A 1 103 ? 7.978 1.368 -14.467 1.00 96.94 103 ILE A O 1
ATOM 814 N N . LYS A 1 104 ? 8.742 3.097 -13.249 1.00 95.88 104 LYS A N 1
ATOM 815 C CA . LYS A 1 104 ? 9.945 3.326 -14.061 1.00 95.88 104 LYS A CA 1
ATOM 816 C C . LYS A 1 104 ? 10.877 2.112 -14.043 1.00 95.88 104 LYS A C 1
ATOM 818 O O . LYS A 1 104 ? 11.415 1.770 -15.092 1.00 95.88 104 LYS A O 1
ATOM 823 N N . ASP A 1 105 ? 11.032 1.443 -12.896 1.00 94.62 105 ASP A N 1
ATOM 824 C CA . ASP A 1 105 ? 11.824 0.207 -12.794 1.00 94.62 105 ASP A CA 1
ATOM 825 C C . ASP A 1 105 ? 11.235 -0.909 -13.654 1.00 94.62 105 ASP A C 1
ATOM 827 O O . ASP A 1 105 ? 11.949 -1.566 -14.413 1.00 94.62 105 ASP A O 1
ATOM 831 N N . ALA A 1 106 ? 9.913 -1.083 -13.588 1.00 95.88 106 ALA A N 1
ATOM 832 C CA . ALA A 1 106 ? 9.207 -2.065 -14.396 1.00 95.88 106 ALA A CA 1
ATOM 833 C C . ALA A 1 106 ? 9.400 -1.796 -15.899 1.00 95.88 106 ALA A C 1
ATOM 835 O O . ALA A 1 106 ? 9.707 -2.725 -16.648 1.00 95.88 106 ALA A O 1
ATOM 836 N N . ILE A 1 107 ? 9.296 -0.534 -16.336 1.00 96.50 107 ILE A N 1
ATOM 837 C CA . ILE A 1 107 ? 9.548 -0.144 -17.732 1.00 96.50 107 ILE A CA 1
ATOM 838 C C . ILE A 1 107 ? 11.002 -0.432 -18.111 1.00 96.50 107 ILE A C 1
ATOM 840 O O . ILE A 1 107 ? 11.237 -1.119 -19.098 1.00 96.50 107 ILE A O 1
ATOM 844 N N . HIS A 1 108 ? 11.976 0.010 -17.313 1.00 94.44 108 HIS A N 1
ATOM 845 C CA . HIS A 1 108 ? 13.399 -0.235 -17.571 1.00 94.44 108 HIS A CA 1
ATOM 846 C C . HIS A 1 108 ? 13.769 -1.724 -17.592 1.00 94.44 108 HIS A C 1
ATOM 848 O O . HIS A 1 108 ? 14.697 -2.169 -18.276 1.00 94.44 108 HIS A O 1
ATOM 854 N N . SER A 1 109 ? 13.064 -2.532 -16.809 1.00 93.19 109 SER A N 1
ATOM 855 C CA . SER A 1 109 ? 13.230 -3.979 -16.800 1.00 93.19 109 SER A CA 1
ATOM 856 C C . SER A 1 109 ? 12.778 -4.626 -18.111 1.00 93.19 109 SER A C 1
ATOM 858 O O . SER A 1 109 ? 13.421 -5.584 -18.542 1.00 93.19 109 SER A O 1
ATOM 860 N N . LEU A 1 110 ? 11.757 -4.073 -18.774 1.00 95.12 110 LEU A N 1
ATOM 861 C CA . LEU A 1 110 ? 11.300 -4.500 -20.102 1.00 95.12 110 LEU A CA 1
ATOM 862 C C . LEU A 1 110 ? 12.091 -3.849 -21.251 1.00 95.12 110 LEU A C 1
ATOM 864 O O . LEU A 1 110 ? 12.350 -4.500 -22.261 1.00 95.12 110 LEU A O 1
ATOM 868 N N . ASP A 1 111 ? 12.503 -2.593 -21.088 1.00 95.25 111 ASP A N 1
ATOM 869 C CA . ASP A 1 111 ? 13.256 -1.806 -22.062 1.00 95.25 111 ASP A CA 1
ATOM 870 C C . ASP A 1 111 ? 14.439 -1.091 -21.399 1.00 95.25 111 ASP A C 1
ATOM 872 O O . ASP A 1 111 ? 14.315 -0.034 -20.780 1.00 95.25 111 ASP A O 1
ATOM 876 N N . LYS A 1 112 ? 15.636 -1.649 -21.604 1.00 92.06 112 LYS A N 1
ATOM 877 C CA . LYS A 1 112 ? 16.886 -1.129 -21.034 1.00 92.06 112 LYS A CA 1
ATOM 878 C C . LYS A 1 112 ? 17.298 0.241 -21.571 1.00 92.06 112 LYS A C 1
ATOM 880 O O . LYS A 1 112 ? 18.207 0.844 -21.004 1.00 92.06 112 LYS A O 1
ATOM 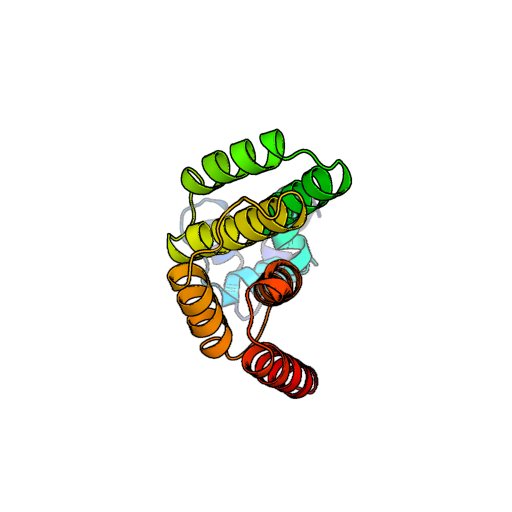885 N N . SER A 1 113 ? 16.665 0.731 -22.639 1.00 93.69 113 SER A N 1
ATOM 886 C CA . SER A 1 113 ? 16.895 2.087 -23.140 1.00 93.69 113 SER A CA 1
ATOM 887 C C . SER A 1 113 ? 16.214 3.159 -22.284 1.00 93.69 113 SER A C 1
ATOM 889 O O . SER A 1 113 ? 16.652 4.311 -22.295 1.00 93.69 113 SER A O 1
ATOM 891 N N . TYR A 1 114 ? 15.197 2.786 -21.498 1.00 92.75 114 TYR A N 1
ATOM 892 C CA . TYR A 1 114 ? 14.537 3.697 -20.572 1.00 92.75 114 TYR A CA 1
ATOM 893 C C . TYR A 1 114 ? 15.504 4.088 -19.443 1.00 92.75 114 TYR A C 1
ATOM 895 O O . TYR A 1 114 ? 16.002 3.207 -18.743 1.00 92.75 114 TYR A O 1
ATOM 903 N N . PRO A 1 115 ? 15.814 5.375 -19.232 1.00 87.31 115 PRO A N 1
ATOM 904 C CA . PRO A 1 115 ? 16.834 5.770 -18.271 1.00 87.31 115 PRO A CA 1
ATOM 905 C C . PRO A 1 115 ? 16.339 5.654 -16.827 1.00 87.31 115 PRO A C 1
ATOM 907 O O . PRO A 1 115 ? 15.218 6.042 -16.495 1.00 87.31 115 PRO A O 1
ATOM 910 N N . LEU A 1 116 ? 17.232 5.198 -15.953 1.00 86.81 116 LEU A N 1
ATOM 911 C CA . LEU A 1 116 ? 17.053 5.256 -14.508 1.00 86.81 116 LEU A CA 1
ATOM 912 C C . LEU A 1 116 ? 17.784 6.481 -13.955 1.00 86.81 116 LEU A C 1
ATOM 914 O O . LEU A 1 116 ? 18.991 6.622 -14.144 1.00 86.81 116 LEU A O 1
ATOM 918 N N . ALA A 1 117 ? 17.051 7.388 -13.307 1.00 90.94 117 ALA A N 1
ATOM 919 C CA . ALA A 1 117 ? 17.630 8.596 -12.729 1.00 90.94 117 ALA A CA 1
ATOM 920 C C . ALA A 1 117 ? 18.313 8.284 -11.389 1.00 90.94 117 ALA A C 1
ATOM 922 O O . ALA A 1 117 ? 17.714 7.661 -10.514 1.00 90.94 117 ALA A O 1
ATOM 923 N N . GLU A 1 118 ? 19.540 8.769 -11.201 1.00 90.31 118 GLU A N 1
ATOM 924 C CA . GLU A 1 118 ? 20.279 8.617 -9.938 1.00 90.31 118 GLU A CA 1
ATOM 925 C C . GLU A 1 118 ? 19.529 9.257 -8.760 1.00 90.31 118 GLU A C 1
ATOM 927 O O . GLU A 1 118 ? 19.421 8.654 -7.696 1.00 90.31 118 GLU A O 1
ATOM 932 N N . GLU A 1 119 ? 18.894 10.410 -8.992 1.00 93.81 119 GLU A N 1
ATOM 933 C CA . GLU A 1 119 ? 18.062 11.104 -7.998 1.00 93.81 119 GLU A CA 1
ATOM 934 C C . GLU A 1 119 ? 16.901 10.232 -7.485 1.00 93.81 119 GLU A C 1
ATOM 936 O O . GLU A 1 119 ? 16.503 10.324 -6.326 1.00 93.81 119 GLU A O 1
ATOM 941 N N . ASP A 1 120 ? 16.344 9.369 -8.339 1.00 93.62 120 ASP A N 1
ATOM 942 C CA . ASP A 1 120 ? 15.272 8.453 -7.947 1.00 93.62 120 ASP A CA 1
ATOM 943 C C . ASP A 1 120 ? 15.803 7.317 -7.059 1.00 93.62 120 ASP A C 1
ATOM 945 O O . ASP A 1 120 ? 15.144 6.948 -6.086 1.00 93.62 120 ASP A O 1
ATOM 949 N N . SER A 1 121 ? 17.012 6.815 -7.334 1.00 91.31 121 SER A N 1
ATOM 950 C CA . SER A 1 121 ? 17.676 5.820 -6.480 1.00 91.31 121 SER A CA 1
ATOM 951 C C . SER A 1 121 ? 18.053 6.408 -5.113 1.00 91.31 121 SER A C 1
ATOM 953 O O . SER A 1 121 ? 17.766 5.807 -4.074 1.00 91.31 121 SER A O 1
ATOM 955 N N . GLU A 1 122 ? 18.611 7.623 -5.084 1.00 93.56 122 GLU A N 1
ATOM 956 C CA . GLU A 1 122 ? 18.947 8.330 -3.840 1.00 93.56 122 GLU A CA 1
ATOM 957 C C . GLU A 1 122 ? 17.696 8.611 -2.993 1.00 93.56 122 GLU A C 1
ATOM 959 O O . GLU A 1 122 ? 17.684 8.388 -1.779 1.00 93.56 122 GLU A O 1
ATOM 964 N N . PHE A 1 123 ? 16.602 9.042 -3.629 1.00 96.12 123 PHE A N 1
ATOM 965 C CA . PHE A 1 123 ? 15.338 9.288 -2.939 1.00 96.12 123 PHE A CA 1
ATOM 966 C C . PHE A 1 123 ? 14.751 8.007 -2.328 1.00 96.12 123 PHE A C 1
ATOM 968 O O . PHE A 1 123 ? 14.333 8.002 -1.167 1.00 96.12 123 PHE A O 1
ATOM 975 N N . LEU A 1 124 ? 14.736 6.915 -3.097 1.00 95.56 124 LEU A N 1
ATOM 976 C CA . LEU A 1 124 ? 14.243 5.610 -2.660 1.00 95.56 124 LEU A CA 1
ATOM 977 C C . LEU A 1 124 ? 15.053 5.058 -1.479 1.00 95.56 124 LEU A C 1
ATOM 979 O O . LEU A 1 124 ? 14.473 4.645 -0.474 1.00 95.56 124 LEU A O 1
ATOM 983 N N . THR A 1 125 ? 16.382 5.047 -1.592 1.00 93.69 125 THR A N 1
ATOM 984 C CA . THR A 1 125 ? 17.275 4.526 -0.544 1.00 93.69 125 THR A CA 1
ATOM 985 C C . THR A 1 125 ? 17.165 5.349 0.734 1.00 93.69 125 THR A C 1
ATOM 987 O O . THR A 1 125 ? 16.979 4.781 1.810 1.00 93.69 125 THR A O 1
ATOM 990 N N . THR A 1 126 ? 17.157 6.681 0.622 1.00 95.06 126 THR A N 1
ATOM 991 C CA . THR A 1 126 ? 16.947 7.588 1.760 1.00 95.06 126 THR A CA 1
ATOM 992 C C . THR A 1 126 ? 15.628 7.301 2.476 1.00 95.06 126 THR A C 1
ATOM 994 O O . THR A 1 126 ? 15.599 7.231 3.706 1.00 95.06 126 THR A O 1
ATOM 997 N N . TYR A 1 127 ? 14.540 7.093 1.725 1.00 96.00 127 TYR A N 1
ATOM 998 C CA . TYR A 1 127 ? 13.250 6.714 2.301 1.00 96.00 127 TYR A CA 1
ATOM 999 C C . TYR A 1 127 ? 13.341 5.378 3.048 1.00 96.00 127 TYR A C 1
ATOM 1001 O O . TYR A 1 127 ? 13.007 5.317 4.229 1.00 96.00 127 TYR A O 1
ATOM 1009 N N . LEU A 1 128 ? 13.827 4.317 2.395 1.00 94.25 128 LEU A N 1
ATOM 1010 C CA . LEU A 1 128 ? 13.870 2.972 2.981 1.00 94.25 128 LEU A CA 1
ATOM 1011 C C . LEU A 1 128 ? 14.769 2.891 4.227 1.00 94.25 128 LEU A C 1
ATOM 1013 O O . LEU A 1 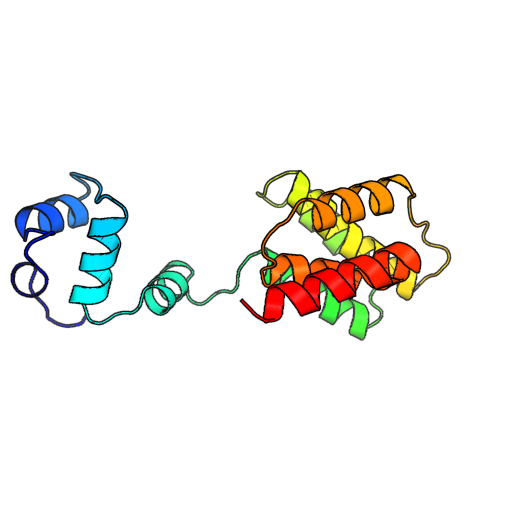128 ? 14.441 2.153 5.160 1.00 94.25 128 LEU A O 1
ATOM 1017 N N . TYR A 1 129 ? 15.856 3.668 4.278 1.00 92.19 129 TYR A N 1
ATOM 1018 C CA . TYR A 1 129 ? 16.732 3.765 5.450 1.00 92.19 129 TYR A CA 1
ATOM 1019 C C . TYR A 1 129 ? 16.091 4.471 6.643 1.00 92.19 129 TYR A C 1
ATOM 1021 O O . TYR A 1 129 ? 16.400 4.128 7.783 1.00 92.19 129 TYR A O 1
ATOM 1029 N N . ALA A 1 130 ? 15.194 5.427 6.406 1.00 93.56 130 ALA A N 1
ATOM 1030 C CA . ALA A 1 130 ? 14.549 6.183 7.473 1.00 93.56 130 ALA A CA 1
ATOM 1031 C C . ALA A 1 130 ? 13.420 5.409 8.181 1.00 93.56 130 ALA A C 1
ATOM 1033 O O . ALA A 1 130 ? 13.035 5.779 9.290 1.00 93.56 130 ALA A O 1
ATOM 1034 N N . ILE A 1 131 ? 12.868 4.357 7.565 1.00 91.25 131 ILE A N 1
ATOM 1035 C CA . ILE A 1 131 ? 11.725 3.627 8.128 1.00 91.25 131 ILE A CA 1
ATOM 1036 C C . ILE A 1 131 ? 12.180 2.563 9.132 1.00 91.25 131 ILE A C 1
ATOM 1038 O O . ILE A 1 131 ? 12.837 1.578 8.782 1.00 91.25 131 ILE A O 1
ATOM 1042 N N . GLU A 1 132 ? 11.752 2.714 10.386 1.00 85.19 132 GLU A N 1
ATOM 1043 C CA . GLU A 1 132 ? 12.049 1.774 11.473 1.00 85.19 132 GLU A CA 1
ATOM 1044 C C . GLU A 1 132 ? 11.355 0.424 11.284 1.00 85.19 132 GLU A C 1
ATOM 1046 O O . GLU A 1 132 ? 12.023 -0.600 11.331 1.00 85.19 132 GLU A O 1
ATOM 1051 N N . SER A 1 133 ? 10.053 0.400 10.998 1.00 86.00 133 SER A N 1
ATOM 1052 C CA . SER A 1 133 ? 9.273 -0.833 10.819 1.00 86.00 133 SER A CA 1
ATOM 1053 C C . SER A 1 133 ? 8.644 -0.880 9.437 1.00 86.00 133 SER A C 1
ATOM 1055 O O . SER A 1 133 ? 7.923 0.035 9.046 1.00 86.00 133 SER A O 1
ATOM 1057 N N . TRP A 1 134 ? 8.919 -1.947 8.692 1.00 90.06 134 TRP A N 1
ATOM 1058 C CA . TRP A 1 134 ? 8.418 -2.095 7.331 1.00 90.06 134 TRP A CA 1
ATOM 1059 C C . TRP A 1 134 ? 7.025 -2.701 7.322 1.00 90.06 134 TRP A C 1
ATOM 1061 O O . TRP A 1 134 ? 6.765 -3.728 7.948 1.00 90.06 134 TRP A O 1
ATOM 1071 N N . THR A 1 135 ? 6.138 -2.074 6.561 1.00 89.31 135 THR A N 1
ATOM 1072 C CA . THR A 1 135 ? 4.819 -2.616 6.258 1.00 89.31 135 THR A CA 1
ATOM 1073 C C . THR A 1 135 ? 4.833 -3.296 4.889 1.00 89.31 135 THR A C 1
ATOM 1075 O O . THR A 1 135 ? 5.866 -3.410 4.225 1.00 89.31 135 THR A O 1
ATOM 1078 N N . TRP A 1 136 ? 3.656 -3.718 4.420 1.00 89.75 136 TRP A N 1
ATOM 1079 C CA . TRP A 1 136 ? 3.485 -4.196 3.049 1.00 89.75 136 TRP A CA 1
ATOM 1080 C C . TRP A 1 136 ? 4.031 -3.207 2.005 1.00 89.75 136 TRP A C 1
ATOM 1082 O O . TRP A 1 136 ? 4.576 -3.639 0.992 1.00 89.75 136 TRP A O 1
ATOM 1092 N N . PHE A 1 137 ? 3.908 -1.896 2.243 1.00 93.25 137 PHE A N 1
ATOM 1093 C CA . PHE A 1 137 ? 4.316 -0.888 1.267 1.00 93.25 137 PHE A CA 1
ATOM 1094 C C . PHE A 1 137 ? 5.837 -0.835 1.088 1.00 93.25 137 PHE A C 1
ATOM 1096 O O . PHE A 1 137 ? 6.309 -0.891 -0.044 1.00 93.25 137 PHE A O 1
ATOM 1103 N N . GLU A 1 138 ? 6.614 -0.816 2.173 1.00 93.81 138 GLU A N 1
ATOM 1104 C CA . GLU A 1 138 ? 8.082 -0.826 2.092 1.00 93.81 138 GLU A CA 1
ATOM 1105 C C . GLU A 1 138 ? 8.605 -2.119 1.453 1.00 93.81 138 GLU A C 1
ATOM 1107 O O . GLU A 1 138 ? 9.514 -2.075 0.625 1.00 93.81 138 GLU A O 1
ATOM 1112 N N . LEU A 1 139 ? 7.984 -3.263 1.766 1.00 92.31 139 LEU A N 1
ATOM 1113 C CA . LEU A 1 139 ? 8.298 -4.544 1.125 1.00 92.31 139 LEU A CA 1
ATOM 1114 C C . LEU A 1 139 ? 8.019 -4.511 -0.380 1.00 92.31 139 LEU A C 1
ATOM 1116 O O . LEU A 1 139 ? 8.835 -4.976 -1.174 1.00 92.31 139 LEU A O 1
ATOM 1120 N N . TYR A 1 140 ? 6.875 -3.950 -0.776 1.00 93.44 140 TYR A N 1
ATOM 1121 C CA . TYR A 1 140 ? 6.521 -3.749 -2.176 1.00 93.44 140 TYR A CA 1
ATOM 1122 C C . TYR A 1 140 ? 7.559 -2.878 -2.892 1.00 93.44 140 TYR A C 1
ATOM 1124 O O . TYR A 1 140 ? 8.032 -3.272 -3.958 1.00 93.44 140 TYR A O 1
ATOM 1132 N N . LEU A 1 141 ? 7.952 -1.746 -2.301 1.00 95.12 141 LEU A N 1
ATOM 1133 C CA . LEU A 1 141 ? 8.966 -0.867 -2.878 1.00 95.12 141 LEU A CA 1
ATOM 1134 C C . LEU A 1 141 ? 10.288 -1.606 -3.059 1.00 95.12 141 LEU A C 1
ATOM 1136 O O . LEU A 1 141 ? 10.776 -1.696 -4.181 1.00 95.12 141 LEU A O 1
ATOM 1140 N N . PHE A 1 142 ? 10.829 -2.182 -1.984 1.00 93.75 142 PHE A N 1
ATOM 1141 C CA . PHE A 1 142 ? 12.123 -2.859 -2.003 1.00 93.75 142 PHE A CA 1
ATOM 1142 C C . PHE A 1 142 ? 12.179 -3.973 -3.053 1.00 93.75 142 PHE A C 1
ATOM 1144 O O . PHE A 1 142 ? 13.096 -4.008 -3.869 1.00 93.75 142 PHE A O 1
ATOM 1151 N N . CYS A 1 143 ? 11.169 -4.847 -3.092 1.00 90.81 143 CYS A N 1
ATOM 1152 C CA . CYS A 1 143 ? 11.133 -5.958 -4.041 1.00 90.81 143 CYS A CA 1
ATOM 1153 C C . CYS A 1 143 ? 11.031 -5.505 -5.503 1.00 90.81 143 CYS A C 1
ATOM 1155 O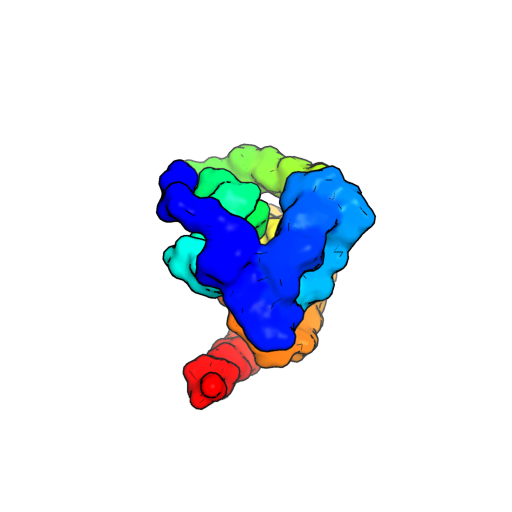 O . CYS A 1 143 ? 11.636 -6.132 -6.367 1.00 90.81 143 CYS A O 1
ATOM 1157 N N . ASN A 1 144 ? 10.291 -4.428 -5.787 1.00 92.00 144 ASN A N 1
ATOM 1158 C CA . ASN A 1 144 ? 10.069 -3.946 -7.156 1.00 92.00 144 ASN A CA 1
ATOM 1159 C C . ASN A 1 144 ? 11.072 -2.873 -7.602 1.00 92.00 144 ASN A C 1
ATOM 1161 O O . ASN A 1 144 ? 10.877 -2.255 -8.639 1.00 92.00 144 ASN A O 1
ATOM 1165 N N . THR A 1 145 ? 12.110 -2.608 -6.810 1.00 92.38 145 THR A N 1
ATOM 1166 C CA . THR A 1 145 ? 13.157 -1.632 -7.151 1.00 92.38 145 THR A CA 1
ATOM 1167 C C . THR A 1 145 ? 14.558 -2.182 -6.923 1.00 92.38 145 THR A C 1
ATOM 1169 O O . THR A 1 145 ? 15.531 -1.439 -6.992 1.00 92.38 145 THR A O 1
ATOM 1172 N N . MET A 1 146 ? 14.702 -3.495 -6.704 1.00 87.88 146 MET A N 1
ATOM 1173 C CA . MET A 1 146 ? 16.016 -4.130 -6.574 1.00 87.88 146 MET A CA 1
ATOM 1174 C C . MET A 1 146 ? 17.001 -3.768 -7.703 1.00 87.88 146 MET A C 1
ATOM 1176 O O . MET A 1 146 ? 18.172 -3.575 -7.380 1.00 87.88 146 MET A O 1
ATOM 1180 N N . PRO A 1 147 ? 16.593 -3.617 -8.984 1.00 80.19 147 PRO A N 1
ATOM 1181 C CA . PRO A 1 147 ? 17.515 -3.205 -10.046 1.00 80.19 147 PRO A CA 1
ATOM 1182 C C . PRO A 1 147 ? 18.086 -1.783 -9.894 1.00 80.19 147 PRO A C 1
ATOM 1184 O O . PRO A 1 147 ? 19.151 -1.509 -10.444 1.00 80.19 147 PRO A O 1
ATOM 1187 N N . PHE A 1 148 ? 17.415 -0.893 -9.154 1.00 78.69 148 PHE A N 1
ATOM 1188 C CA . PHE A 1 148 ? 17.884 0.468 -8.852 1.00 78.69 148 PHE A CA 1
ATOM 1189 C C . PHE A 1 148 ? 18.884 0.538 -7.695 1.00 78.69 148 PHE A C 1
ATOM 1191 O O . PHE A 1 148 ? 19.572 1.552 -7.541 1.00 78.69 148 PHE A O 1
ATOM 1198 N N . LEU A 1 149 ? 18.913 -0.487 -6.845 1.00 86.25 149 LEU A N 1
ATOM 1199 C CA . LEU A 1 149 ? 19.671 -0.480 -5.601 1.00 86.25 149 LEU A CA 1
ATOM 1200 C C . LEU A 1 149 ? 21.100 -0.962 -5.846 1.00 86.25 149 LEU A C 1
ATOM 1202 O O . LEU A 1 149 ? 21.333 -1.943 -6.555 1.00 86.25 149 LEU A O 1
ATOM 1206 N N . SER A 1 150 ? 22.077 -0.300 -5.223 1.00 87.94 150 SER A N 1
ATOM 1207 C CA . SER A 1 150 ? 23.450 -0.792 -5.270 1.00 87.94 150 SER A CA 1
ATOM 1208 C C . SER A 1 150 ? 23.567 -2.122 -4.518 1.00 87.94 150 SER A C 1
ATOM 1210 O O . SER A 1 150 ? 22.788 -2.426 -3.613 1.00 87.94 150 SER A O 1
ATOM 1212 N N . ASN A 1 151 ? 24.599 -2.912 -4.830 1.00 90.25 151 ASN A N 1
ATOM 1213 C CA . ASN A 1 151 ? 24.881 -4.142 -4.081 1.00 90.25 151 ASN A CA 1
ATOM 1214 C C . ASN A 1 151 ? 25.026 -3.882 -2.571 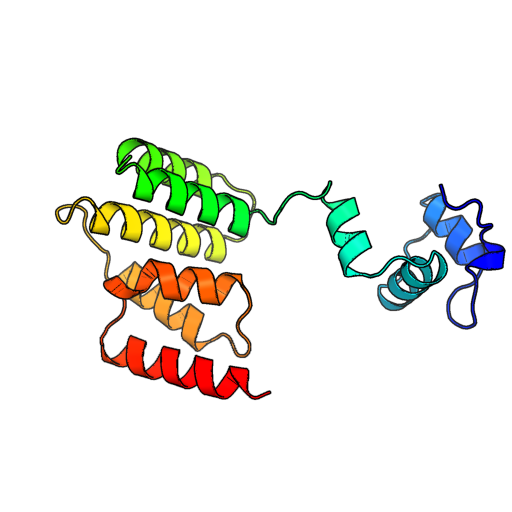1.00 90.25 151 ASN A C 1
ATOM 1216 O O . ASN A 1 151 ? 24.647 -4.726 -1.762 1.00 90.25 151 ASN A O 1
ATOM 1220 N N . GLN A 1 152 ? 25.567 -2.720 -2.190 1.00 91.69 152 GLN A N 1
ATOM 1221 C CA . GLN A 1 152 ? 25.704 -2.330 -0.791 1.00 91.69 152 GLN A CA 1
ATOM 1222 C C . GLN A 1 152 ? 24.339 -2.045 -0.155 1.00 91.69 152 GLN A C 1
ATOM 1224 O O . GLN A 1 152 ? 24.074 -2.545 0.940 1.00 91.69 152 GLN A O 1
ATOM 1229 N N . ASP A 1 153 ? 23.463 -1.315 -0.852 1.00 92.00 153 ASP A N 1
ATOM 1230 C CA . ASP A 1 153 ? 22.113 -1.021 -0.362 1.00 92.00 153 ASP A CA 1
ATOM 1231 C C . ASP A 1 153 ? 21.287 -2.300 -0.222 1.00 92.00 153 ASP A C 1
ATOM 1233 O O . ASP A 1 153 ? 20.629 -2.504 0.794 1.00 92.00 153 ASP A O 1
ATOM 1237 N N . LEU A 1 154 ? 21.378 -3.217 -1.192 1.00 91.81 154 LEU A N 1
ATOM 1238 C CA . LEU A 1 154 ? 20.703 -4.515 -1.132 1.00 91.81 154 LEU A CA 1
ATOM 1239 C C . LEU A 1 154 ? 21.126 -5.323 0.098 1.00 91.81 154 LEU A C 1
ATOM 1241 O O . LEU A 1 154 ? 20.267 -5.869 0.792 1.00 91.81 154 LEU A O 1
ATOM 1245 N N . ILE A 1 155 ? 22.428 -5.391 0.397 1.00 91.06 155 ILE A N 1
ATOM 1246 C CA . ILE A 1 155 ? 22.939 -6.104 1.579 1.00 91.06 155 ILE A CA 1
ATOM 1247 C C . ILE A 1 155 ? 22.445 -5.438 2.865 1.00 91.06 155 ILE A C 1
ATOM 1249 O O . ILE A 1 155 ? 21.978 -6.131 3.771 1.00 91.06 155 ILE A O 1
ATOM 1253 N N . PHE A 1 156 ? 22.518 -4.110 2.955 1.00 90.88 156 PHE A N 1
ATOM 1254 C CA . PHE A 1 156 ? 22.096 -3.400 4.159 1.00 90.88 156 PHE A CA 1
ATOM 1255 C C . PHE A 1 156 ? 20.588 -3.537 4.397 1.00 90.88 156 PHE A C 1
ATOM 1257 O O . PHE A 1 156 ? 20.169 -3.956 5.475 1.00 90.88 156 PHE A O 1
ATOM 1264 N N . LEU A 1 157 ? 19.768 -3.238 3.386 1.00 90.62 157 LEU A N 1
ATOM 1265 C CA . LEU A 1 157 ? 18.306 -3.269 3.481 1.00 90.62 157 LEU A CA 1
ATOM 1266 C C . LEU A 1 157 ? 17.778 -4.684 3.745 1.00 90.62 157 LEU A C 1
ATOM 1268 O O . LEU A 1 157 ? 16.874 -4.854 4.560 1.00 90.62 157 LEU A O 1
ATOM 1272 N N . SER A 1 158 ? 18.367 -5.713 3.122 1.00 89.88 158 SER A N 1
ATOM 1273 C CA . SER A 1 158 ? 17.992 -7.109 3.395 1.00 89.88 158 SER A CA 1
ATOM 1274 C C . SER A 1 158 ? 18.387 -7.562 4.802 1.00 89.88 158 SER A C 1
ATOM 1276 O O . SER A 1 158 ? 17.619 -8.276 5.448 1.00 89.88 158 SER A O 1
ATOM 1278 N N . THR A 1 159 ? 19.536 -7.115 5.317 1.00 86.06 159 THR A N 1
ATOM 1279 C CA . THR A 1 159 ? 19.943 -7.398 6.702 1.00 86.06 159 THR A CA 1
ATOM 1280 C C . THR A 1 159 ? 18.992 -6.726 7.690 1.00 86.06 159 THR A C 1
ATOM 1282 O O . THR A 1 159 ? 18.467 -7.394 8.581 1.00 86.06 159 THR A O 1
ATOM 1285 N N . ALA A 1 160 ? 18.688 -5.442 7.476 1.00 82.81 160 ALA A N 1
ATOM 1286 C CA . ALA A 1 160 ? 17.742 -4.693 8.297 1.00 82.81 160 ALA A CA 1
ATOM 1287 C C . ALA A 1 160 ? 16.346 -5.337 8.291 1.00 82.81 160 ALA A C 1
ATOM 1289 O O . ALA A 1 160 ? 15.708 -5.438 9.336 1.00 82.81 160 ALA A O 1
ATOM 1290 N N . LEU A 1 161 ? 15.882 -5.826 7.135 1.00 84.31 161 LEU A N 1
ATOM 1291 C CA . LEU A 1 161 ? 14.620 -6.555 7.024 1.00 84.31 161 LEU A CA 1
ATOM 1292 C C . LEU A 1 161 ? 14.606 -7.822 7.898 1.00 84.31 161 LEU A C 1
ATOM 1294 O O . LEU A 1 161 ? 13.624 -8.084 8.593 1.00 84.31 161 LEU A O 1
ATOM 1298 N N . ILE A 1 162 ? 15.690 -8.605 7.885 1.00 82.31 162 ILE A N 1
ATOM 1299 C CA . ILE A 1 162 ? 15.797 -9.838 8.681 1.00 82.31 162 ILE A CA 1
ATOM 1300 C C . ILE A 1 162 ? 15.825 -9.526 10.177 1.00 82.31 162 ILE A C 1
ATOM 1302 O O . ILE A 1 162 ? 15.186 -10.233 10.957 1.00 82.31 162 ILE A O 1
ATOM 1306 N N . GLU A 1 163 ? 16.558 -8.497 10.593 1.00 80.00 163 GLU A N 1
ATOM 1307 C CA . GLU A 1 163 ? 16.633 -8.091 11.999 1.00 80.00 163 GLU A CA 1
ATOM 1308 C C . GLU A 1 163 ? 15.263 -7.664 12.526 1.00 80.00 163 GLU A C 1
ATOM 1310 O O . GLU A 1 163 ? 14.818 -8.180 13.549 1.00 80.00 163 GLU A O 1
ATOM 1315 N N . LYS A 1 164 ? 14.550 -6.837 11.759 1.00 70.81 164 LYS A N 1
ATOM 1316 C CA . LYS A 1 164 ? 13.214 -6.335 12.105 1.00 70.81 164 LYS A CA 1
ATOM 1317 C C . LYS A 1 164 ? 12.129 -7.409 12.075 1.00 70.81 164 LYS A C 1
ATOM 1319 O O . LYS A 1 164 ? 11.111 -7.265 12.733 1.00 70.81 164 LYS A O 1
ATOM 1324 N N . SER A 1 165 ? 12.328 -8.505 11.338 1.00 70.25 165 SER A N 1
ATOM 1325 C CA . SER A 1 165 ? 11.364 -9.618 11.302 1.00 70.25 165 SER A CA 1
ATOM 1326 C C . SER A 1 165 ? 11.348 -10.485 12.572 1.00 70.25 165 SER A C 1
ATOM 1328 O O . SER A 1 165 ? 10.525 -11.394 12.677 1.00 70.25 165 SER A O 1
ATOM 1330 N N . LYS A 1 166 ? 12.285 -10.259 13.503 1.00 67.38 166 LYS A N 1
ATOM 1331 C CA . LYS A 1 166 ? 12.428 -11.026 14.752 1.00 67.38 166 LYS A CA 1
ATOM 1332 C C . LYS A 1 166 ? 11.783 -10.354 15.967 1.00 67.38 166 LYS A C 1
ATOM 1334 O O . LYS A 1 166 ? 11.813 -10.952 17.043 1.00 67.38 166 LYS A O 1
ATOM 1339 N N . GLU A 1 167 ? 11.265 -9.142 15.801 1.00 56.19 167 GLU A N 1
ATOM 1340 C CA . GLU A 1 167 ? 10.522 -8.380 16.815 1.00 56.19 167 GLU A CA 1
ATOM 1341 C C . GLU A 1 167 ? 9.021 -8.693 16.745 1.00 56.19 167 GLU A C 1
ATOM 1343 O O . GLU A 1 167 ? 8.407 -8.807 17.831 1.00 56.19 167 GLU A O 1
#

pLDDT: mean 92.19, std 6.26, range [56.19, 98.38]

Secondary structure (DSSP, 8-state):
-----HHHH-BTTB-HHHHHHHHTTSSPPPHHHHHHHHHHTT--HHHHHHHHTTTPPPHHHHHHHHHHHHHHTT-HHHHHHHHHHHHHSSS-HHHHHHHHHHHHHHHHHH-TTSPPPHHHHHHHHHHHHH-SS--HHHHHHHHT-GGGS-HHHHHHHHHHHHHHTT-

Foldseek 3Di:
DLPDQLCQLDDPVGHSVNVVCCVVVNDDDDPVRVCSSCVSSVHHPVRVVCVVVVVDDDPLVVLLVQLVVCLVVLNLVSLVVSLVVLVPDDDDPLVSLLSNLLSLLSNCVSPVVRDDDLVSLVSLLVVLVVDQADDPNSVSSCVSNVVSYDPVSVVVSVVSVVVNVVD

Organism: Streptococcus pneumoniae (NCBI:txid1313)